Protein AF-A0A7S3QL68-F1 (afdb_monomer_lite)

InterPro domains:
  IPR002876 Transcriptional regulator TACO1-like [PTHR12532] (1-114)
  IPR026564 Transcriptional regulator TACO1-like, domain 3 [G3DSA:3.30.70.980] (1-79)
  IPR029072 YebC-like [SSF75625] (2-114)
  IPR048300 TACO1/YebC-like, second and third domains [PF01709] (2-114)

Structure (mmCIF, N/CA/C/O backbone):
data_AF-A0A7S3QL68-F1
#
_entry.id   AF-A0A7S3QL68-F1
#
loop_
_atom_site.group_PDB
_atom_site.id
_atom_site.type_symbol
_atom_site.label_atom_id
_atom_site.label_alt_id
_atom_site.label_comp_id
_atom_site.label_asym_id
_atom_site.label_entity_id
_atom_site.label_seq_id
_atom_site.pdbx_PDB_ins_code
_atom_site.Cartn_x
_atom_site.Cartn_y
_atom_site.Cartn_z
_atom_site.occupancy
_atom_site.B_iso_or_equiv
_atom_site.auth_seq_id
_atom_site.auth_comp_id
_atom_site.auth_asym_id
_atom_site.auth_atom_id
_atom_site.pdbx_PDB_model_num
ATOM 1 N N . MET A 1 1 ? 14.229 -14.988 0.696 1.00 48.41 1 MET A N 1
ATOM 2 C CA . MET A 1 1 ? 13.537 -14.184 -0.332 1.00 48.41 1 MET A CA 1
ATOM 3 C C . MET A 1 1 ? 12.503 -13.372 0.435 1.00 48.41 1 MET A C 1
ATOM 5 O O . MET A 1 1 ? 11.585 -13.976 0.962 1.00 48.41 1 MET A O 1
ATOM 9 N N . PHE A 1 2 ? 12.768 -12.085 0.691 1.00 68.62 2 PHE A N 1
ATOM 10 C CA . PHE A 1 2 ? 12.112 -11.296 1.759 1.00 68.62 2 PHE A CA 1
ATOM 11 C C . PHE A 1 2 ? 11.716 -9.877 1.306 1.00 68.62 2 PHE A C 1
ATOM 13 O O . PHE A 1 2 ? 11.584 -8.986 2.133 1.00 68.62 2 PHE A O 1
ATOM 20 N N . ALA A 1 3 ? 11.586 -9.628 0.000 1.00 85.44 3 ALA A N 1
ATOM 21 C CA . ALA A 1 3 ? 11.339 -8.273 -0.504 1.00 85.44 3 ALA A CA 1
ATOM 22 C C . ALA A 1 3 ? 9.899 -7.784 -0.262 1.00 85.44 3 ALA A C 1
ATOM 24 O O . ALA A 1 3 ? 9.688 -6.580 -0.187 1.00 85.44 3 ALA A O 1
ATOM 25 N N . PHE A 1 4 ? 8.943 -8.702 -0.087 1.00 90.19 4 PHE A N 1
ATOM 26 C CA . PHE A 1 4 ? 7.528 -8.394 0.118 1.00 90.19 4 PHE A CA 1
ATOM 27 C C . PHE A 1 4 ? 6.976 -9.115 1.349 1.00 90.19 4 PHE A C 1
ATOM 29 O O . PHE A 1 4 ? 7.385 -10.243 1.649 1.00 90.19 4 PHE A O 1
ATOM 36 N N . SER A 1 5 ? 6.035 -8.480 2.040 1.00 91.00 5 SER A N 1
ATOM 37 C CA . SER A 1 5 ? 5.253 -9.048 3.139 1.00 91.00 5 SER A CA 1
ATOM 38 C C . SER A 1 5 ? 3.764 -9.038 2.791 1.00 91.00 5 SER A C 1
ATOM 40 O O . SER A 1 5 ? 3.287 -8.164 2.074 1.00 91.00 5 SER A O 1
ATOM 42 N N . ARG A 1 6 ? 3.015 -10.041 3.265 1.00 92.19 6 ARG A N 1
ATOM 43 C CA . ARG A 1 6 ? 1.551 -10.016 3.156 1.00 92.19 6 ARG A CA 1
ATOM 44 C C . ARG A 1 6 ? 1.010 -9.114 4.255 1.00 92.19 6 ARG A C 1
ATOM 46 O O . ARG A 1 6 ? 1.291 -9.380 5.422 1.00 92.19 6 ARG A O 1
ATOM 53 N N . ALA A 1 7 ? 0.221 -8.122 3.877 1.00 93.06 7 ALA A N 1
ATOM 54 C CA . ALA A 1 7 ? -0.410 -7.176 4.788 1.00 93.06 7 ALA A CA 1
ATOM 55 C C . ALA A 1 7 ? -1.884 -6.993 4.409 1.00 93.06 7 ALA A C 1
ATOM 57 O O . ALA A 1 7 ? -2.276 -7.241 3.268 1.00 93.06 7 ALA A O 1
ATOM 58 N N . GLY A 1 8 ? -2.706 -6.577 5.365 1.00 94.12 8 GLY A N 1
ATOM 59 C CA . GLY A 1 8 ? -3.985 -5.951 5.055 1.00 94.12 8 GLY A CA 1
ATOM 60 C C . GLY A 1 8 ? -3.752 -4.506 4.638 1.00 94.12 8 GLY A C 1
ATOM 61 O O . GLY A 1 8 ? -2.936 -3.829 5.254 1.00 94.12 8 GLY A O 1
ATOM 62 N N . GLN A 1 9 ? -4.448 -4.043 3.607 1.00 93.88 9 GLN A N 1
ATOM 63 C CA . GLN A 1 9 ? -4.513 -2.641 3.210 1.00 93.88 9 GLN A CA 1
ATOM 64 C C . GLN A 1 9 ? -5.957 -2.177 3.354 1.00 93.88 9 GLN A C 1
ATOM 66 O O . GLN A 1 9 ? -6.873 -2.845 2.882 1.00 93.88 9 GLN A O 1
ATOM 71 N N . ILE A 1 10 ? -6.162 -1.037 4.001 1.00 94.25 10 ILE A N 1
ATOM 72 C CA . ILE A 1 10 ? -7.464 -0.392 4.134 1.00 94.25 10 ILE A CA 1
ATOM 73 C C . ILE A 1 10 ? -7.331 1.019 3.576 1.00 94.25 10 ILE A C 1
ATOM 75 O O . ILE A 1 10 ? -6.573 1.820 4.119 1.00 94.25 10 ILE A O 1
ATOM 79 N N . LEU A 1 11 ? -8.056 1.323 2.501 1.00 92.50 11 LEU A N 1
ATOM 80 C CA . LEU A 1 11 ? -8.045 2.656 1.907 1.00 92.50 11 LEU A CA 1
ATOM 81 C C . LEU A 1 11 ? -9.145 3.508 2.542 1.00 92.50 11 LEU A C 1
ATOM 83 O O . LEU A 1 11 ? -10.334 3.258 2.341 1.00 92.50 11 LEU A O 1
ATOM 87 N N . VAL A 1 12 ? -8.740 4.508 3.321 1.00 92.44 12 VAL A N 1
ATOM 88 C CA . VAL A 1 12 ? -9.629 5.511 3.916 1.00 92.44 12 VAL A CA 1
ATOM 89 C C . VAL A 1 12 ? -9.687 6.719 2.989 1.00 92.44 12 VAL A C 1
ATOM 91 O O . VAL A 1 12 ? -8.645 7.269 2.650 1.00 92.44 12 VAL A O 1
ATOM 94 N N . VAL A 1 13 ? -10.884 7.160 2.607 1.00 91.12 13 VAL A N 1
ATOM 95 C CA . VAL A 1 13 ? -11.082 8.291 1.685 1.00 91.12 13 VAL A CA 1
ATOM 96 C C . VAL A 1 13 ? -11.779 9.458 2.373 1.00 91.12 13 VAL A C 1
ATOM 98 O O . VAL A 1 13 ? -12.656 9.257 3.218 1.00 91.12 13 VAL A O 1
ATOM 101 N N . ASN A 1 14 ? -11.461 10.685 1.952 1.00 85.69 14 ASN A N 1
ATOM 102 C CA . ASN A 1 14 ? -12.103 11.914 2.438 1.00 85.69 14 ASN A CA 1
ATOM 103 C C . ASN A 1 14 ? -12.046 12.081 3.972 1.00 85.69 14 ASN A C 1
ATOM 105 O O . ASN A 1 14 ? -13.042 12.467 4.590 1.00 85.69 14 ASN A O 1
ATOM 109 N N . ALA A 1 15 ? -10.908 11.760 4.584 1.00 85.06 15 ALA A N 1
ATOM 110 C CA . ALA A 1 15 ? -10.693 11.867 6.024 1.00 85.06 15 ALA A CA 1
ATOM 111 C C . ALA A 1 15 ? -9.493 12.773 6.331 1.00 85.06 15 ALA A C 1
ATOM 113 O O . ALA A 1 15 ? -8.592 12.901 5.503 1.00 85.06 15 ALA A O 1
ATOM 114 N N . GLY A 1 16 ? -9.494 13.417 7.501 1.00 85.31 16 GLY A N 1
ATOM 115 C CA . GLY A 1 16 ? -8.375 14.251 7.939 1.00 85.31 16 GLY A CA 1
ATOM 116 C C . GLY A 1 16 ? -7.192 13.414 8.430 1.00 85.31 16 GLY A C 1
ATOM 117 O O . GLY A 1 16 ? -7.392 12.370 9.046 1.00 85.31 16 GLY A O 1
ATOM 118 N N . GLU A 1 17 ? -5.970 13.900 8.199 1.00 86.44 17 GLU A N 1
ATOM 119 C CA . GLU A 1 17 ? -4.722 13.223 8.586 1.00 86.44 17 GLU A CA 1
ATOM 120 C C . GLU A 1 17 ? -4.718 12.783 10.052 1.00 86.44 17 GLU A C 1
ATOM 122 O O . GLU A 1 17 ? -4.525 11.608 10.349 1.00 86.44 17 GLU A O 1
ATOM 127 N N . GLU A 1 18 ? -4.983 13.726 10.958 1.00 89.44 18 GLU A N 1
ATOM 128 C CA . GLU A 1 18 ? -4.919 13.520 12.407 1.00 89.44 18 GLU A CA 1
ATOM 129 C C . GLU A 1 18 ? -5.925 12.454 12.868 1.00 89.44 18 GLU A C 1
ATOM 131 O O . GLU A 1 18 ? -5.566 11.526 13.590 1.00 89.44 18 GLU A O 1
ATOM 136 N N . GLU A 1 19 ? -7.160 12.517 12.363 1.00 90.50 19 GLU A N 1
ATOM 137 C CA . GLU A 1 19 ? -8.220 11.564 12.702 1.00 90.50 19 GLU A CA 1
ATOM 138 C C . GLU A 1 19 ? -7.875 10.144 12.238 1.00 90.50 19 GLU A C 1
ATOM 140 O O . GLU A 1 19 ? -8.072 9.176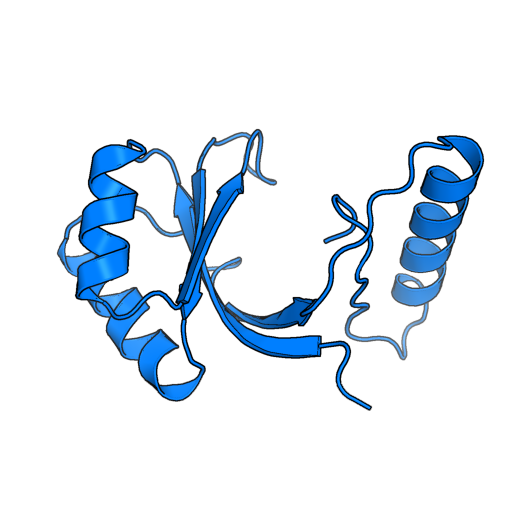 12.980 1.00 90.50 19 GLU A O 1
ATOM 145 N N . VAL A 1 20 ? -7.351 10.004 11.014 1.00 90.69 20 VAL A N 1
ATOM 146 C CA . VAL A 1 20 ? -6.956 8.697 10.477 1.00 90.69 20 VAL A CA 1
ATOM 147 C C . VAL A 1 20 ? -5.777 8.134 11.252 1.00 90.69 20 VAL A C 1
ATOM 149 O O . VAL A 1 20 ? -5.795 6.948 11.580 1.00 90.69 20 VAL A O 1
ATOM 152 N N . PHE A 1 21 ? -4.778 8.957 11.572 1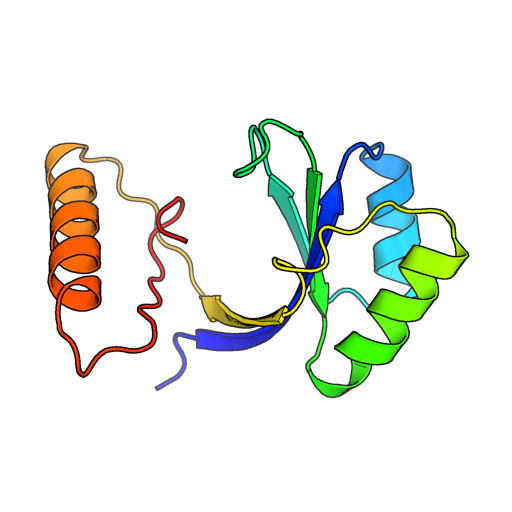.00 90.56 21 PHE A N 1
ATOM 153 C CA . PHE A 1 21 ? -3.588 8.512 12.290 1.00 90.56 21 PHE A CA 1
ATOM 154 C C . PHE A 1 21 ? -3.932 7.977 13.682 1.00 90.56 21 PHE A C 1
ATOM 156 O O . PHE A 1 21 ? -3.520 6.869 14.041 1.00 90.56 21 PHE A O 1
ATOM 163 N N . GLU A 1 22 ? -4.748 8.712 14.440 1.00 91.88 22 GLU A N 1
ATOM 164 C CA . GLU A 1 22 ? -5.226 8.265 15.750 1.00 91.88 22 GLU A CA 1
ATOM 165 C C . GLU A 1 22 ? -6.047 6.977 15.636 1.00 91.88 22 GLU A C 1
ATOM 167 O O . GLU A 1 22 ? -5.825 6.004 16.367 1.00 91.88 22 GLU A O 1
ATOM 172 N N . ALA A 1 23 ? -6.977 6.928 14.681 1.00 92.38 23 ALA A N 1
ATOM 173 C CA . ALA A 1 23 ? -7.845 5.775 14.522 1.00 92.38 23 ALA A CA 1
ATOM 174 C C . ALA A 1 23 ? -7.095 4.514 14.082 1.00 92.38 23 ALA A C 1
ATOM 176 O O . ALA A 1 23 ? -7.418 3.429 14.573 1.00 92.38 23 ALA A O 1
ATOM 177 N N . ALA A 1 24 ? -6.113 4.663 13.194 1.00 90.81 24 ALA A N 1
ATOM 178 C CA . ALA A 1 24 ? -5.252 3.603 12.692 1.00 90.81 24 ALA A CA 1
ATOM 179 C C . ALA A 1 24 ? -4.374 3.008 13.806 1.00 90.81 24 ALA A C 1
ATOM 181 O O . ALA A 1 24 ? -4.267 1.785 13.920 1.00 90.81 24 ALA A O 1
ATOM 182 N N . MET A 1 25 ? -3.811 3.843 14.686 1.00 89.69 25 MET A N 1
ATOM 183 C CA . MET A 1 25 ? -3.031 3.360 15.833 1.00 89.69 25 MET A CA 1
ATOM 184 C C . MET A 1 25 ? -3.866 2.498 16.785 1.00 89.69 25 MET A C 1
ATOM 186 O O . MET A 1 25 ? -3.400 1.454 17.243 1.00 89.69 25 MET A O 1
ATOM 190 N N . GLU A 1 26 ? -5.114 2.887 17.056 1.00 90.38 26 GLU A N 1
ATOM 191 C CA . GLU A 1 26 ? -5.998 2.114 17.938 1.00 90.38 26 GLU A CA 1
ATOM 192 C C . GLU A 1 26 ? -6.381 0.739 17.373 1.00 90.38 26 GLU A C 1
ATOM 194 O O . GLU A 1 26 ? -6.682 -0.175 18.141 1.00 90.38 26 GLU A O 1
ATOM 199 N N . VAL A 1 27 ? -6.369 0.581 16.045 1.00 89.25 27 VAL A N 1
ATOM 200 C CA . VAL A 1 27 ? -6.701 -0.689 15.377 1.00 89.25 27 VAL A CA 1
ATOM 201 C C . VAL A 1 27 ? -5.477 -1.550 15.062 1.00 89.25 27 VAL A C 1
ATOM 203 O O . VAL A 1 27 ? -5.618 -2.583 14.409 1.00 89.25 27 VAL A O 1
ATOM 206 N N . GLY A 1 28 ? -4.289 -1.155 15.529 1.00 87.31 28 GLY A N 1
ATOM 207 C CA . GLY A 1 28 ? -3.054 -1.910 15.314 1.00 87.31 28 GLY A CA 1
ATOM 208 C C . GLY A 1 28 ? -2.481 -1.758 13.905 1.00 87.31 28 GLY A C 1
ATOM 209 O O . GLY A 1 28 ? -1.931 -2.718 13.365 1.00 87.31 28 GLY A O 1
ATOM 210 N N . ALA A 1 29 ? -2.622 -0.580 13.292 1.00 92.50 29 ALA A N 1
ATOM 211 C CA . ALA A 1 29 ? -1.947 -0.289 12.035 1.00 92.50 29 ALA A CA 1
ATOM 212 C C . ALA A 1 29 ? -0.421 -0.388 12.188 1.00 92.50 29 ALA A C 1
ATOM 214 O O . ALA A 1 29 ? 0.166 0.134 13.136 1.00 92.50 29 ALA A O 1
ATOM 215 N N . GLU A 1 30 ? 0.212 -1.058 11.231 1.00 91.88 30 GLU A N 1
ATOM 216 C CA . GLU A 1 30 ? 1.665 -1.211 11.146 1.00 91.88 30 GLU A CA 1
ATOM 217 C C . GLU A 1 30 ? 2.307 -0.072 10.347 1.00 91.88 30 GLU A C 1
ATOM 219 O O . GLU A 1 30 ? 3.475 0.245 10.561 1.00 91.88 30 GLU A O 1
ATOM 224 N N . ASP A 1 31 ? 1.559 0.531 9.418 1.00 91.50 31 ASP A N 1
ATOM 225 C CA . ASP A 1 31 ? 2.006 1.666 8.611 1.00 91.50 31 ASP A CA 1
ATOM 226 C C . ASP A 1 31 ? 0.815 2.440 8.032 1.00 91.50 31 ASP A C 1
ATOM 228 O O . ASP A 1 31 ? -0.274 1.882 7.869 1.00 91.50 31 ASP A O 1
ATOM 232 N N . ILE A 1 32 ? 1.026 3.710 7.698 1.00 91.38 32 ILE A N 1
ATOM 233 C CA . ILE A 1 32 ? 0.018 4.594 7.106 1.00 91.38 32 ILE A CA 1
ATOM 234 C C . ILE A 1 32 ? 0.689 5.391 5.992 1.00 91.38 32 ILE A C 1
ATOM 236 O O . ILE A 1 32 ? 1.678 6.080 6.233 1.00 91.38 32 ILE A O 1
ATOM 240 N N . GLN A 1 33 ? 0.144 5.317 4.781 1.00 89.38 33 GLN A N 1
ATOM 241 C CA . GLN A 1 33 ? 0.659 6.048 3.626 1.00 89.38 33 GLN A CA 1
ATOM 242 C C . GLN A 1 33 ? -0.416 6.982 3.067 1.00 89.38 33 GLN A C 1
ATOM 244 O O . GLN A 1 33 ? -1.536 6.522 2.833 1.00 89.38 33 GLN A O 1
ATOM 249 N N . PRO A 1 34 ? -0.119 8.275 2.856 1.00 88.44 34 PRO A N 1
ATOM 250 C CA . PRO A 1 34 ? -1.045 9.170 2.179 1.00 88.44 34 PRO A CA 1
ATOM 251 C C . PRO A 1 34 ? -1.218 8.740 0.719 1.00 88.44 34 PRO A C 1
ATOM 253 O O . PRO A 1 34 ? -0.282 8.254 0.083 1.00 88.44 34 PRO A O 1
ATOM 256 N N . VAL A 1 35 ? -2.422 8.928 0.195 1.00 83.56 35 VAL A N 1
ATOM 257 C CA . VAL A 1 35 ? -2.750 8.759 -1.220 1.00 83.56 35 VAL A CA 1
ATOM 258 C C . VAL A 1 35 ? -3.309 10.082 -1.706 1.00 83.56 35 VAL A C 1
ATOM 260 O O . VAL A 1 35 ? -4.375 10.505 -1.259 1.00 83.56 35 VAL A O 1
ATOM 263 N N . GLU A 1 36 ? -2.586 10.727 -2.612 1.00 72.00 36 GLU A N 1
ATOM 264 C CA . GLU A 1 36 ? -3.070 11.906 -3.325 1.00 72.00 36 GLU A CA 1
ATOM 265 C C . GLU A 1 36 ? -3.688 11.452 -4.646 1.00 72.00 36 GLU A C 1
ATOM 267 O O . GLU A 1 36 ? -3.061 10.699 -5.392 1.00 72.00 36 GLU A O 1
ATOM 272 N N . GLY A 1 37 ? -4.923 11.881 -4.921 1.00 62.00 37 GLY A N 1
ATOM 273 C CA . GLY A 1 37 ? -5.602 11.547 -6.175 1.00 62.00 37 GLY A CA 1
ATOM 274 C C . GLY A 1 37 ? -5.728 10.042 -6.439 1.00 62.00 37 GLY A C 1
ATOM 275 O O . GLY A 1 37 ? -5.320 9.584 -7.505 1.00 62.00 37 GLY A O 1
ATOM 276 N N . GLY A 1 38 ? -6.298 9.283 -5.490 1.00 58.78 38 GLY A N 1
ATOM 277 C CA . GLY A 1 38 ? -6.629 7.863 -5.700 1.00 58.78 38 GLY A CA 1
ATOM 278 C C . GLY A 1 38 ? -7.498 7.641 -6.949 1.00 58.78 38 GLY A C 1
ATOM 279 O O . GLY A 1 38 ? -7.950 8.608 -7.554 1.00 58.78 38 GLY A O 1
ATOM 280 N N . GLU A 1 39 ? -7.772 6.393 -7.344 1.00 54.38 39 GLU A N 1
ATOM 281 C CA . GLU A 1 39 ? -8.457 6.096 -8.624 1.00 54.38 39 GLU A CA 1
ATOM 282 C C . GLU A 1 39 ? -9.800 6.847 -8.814 1.00 54.38 39 GLU A C 1
ATOM 284 O O . GLU A 1 39 ? -10.156 7.211 -9.935 1.00 54.38 39 GLU A O 1
ATOM 289 N N . ASP A 1 40 ? -10.481 7.199 -7.716 1.00 52.69 40 ASP A N 1
ATOM 290 C CA . ASP A 1 40 ? -11.719 7.998 -7.688 1.00 52.69 40 ASP A CA 1
ATOM 291 C C . ASP A 1 40 ? -11.517 9.532 -7.581 1.00 52.69 40 ASP A C 1
ATOM 293 O O . ASP A 1 40 ? -12.475 10.296 -7.427 1.00 52.69 40 ASP A O 1
ATOM 297 N N . GLY A 1 41 ? -10.277 10.018 -7.634 1.00 56.69 41 GLY A N 1
ATOM 298 C CA . GLY A 1 41 ? -9.908 11.431 -7.488 1.00 56.69 41 GLY A CA 1
ATOM 299 C C . GLY A 1 41 ? -10.005 11.978 -6.059 1.00 56.69 41 GLY A C 1
ATOM 300 O O . GLY A 1 41 ? -9.977 13.195 -5.873 1.00 56.69 41 GLY A O 1
ATOM 301 N N . SER A 1 42 ? -10.146 11.109 -5.054 1.00 61.94 42 SER A N 1
ATOM 302 C CA . SER A 1 42 ? -10.200 11.496 -3.642 1.00 61.94 42 SER A CA 1
ATOM 303 C C . SER A 1 42 ? -8.859 11.311 -2.945 1.00 61.94 42 SER A C 1
ATOM 305 O O . SER A 1 42 ? -8.240 10.252 -3.065 1.00 61.94 42 SER A O 1
ATOM 307 N N . ASP A 1 43 ? -8.482 12.300 -2.141 1.00 80.00 43 ASP A N 1
ATOM 308 C CA . ASP A 1 43 ? -7.368 12.185 -1.207 1.00 80.00 43 ASP A CA 1
ATOM 309 C C . ASP A 1 43 ? -7.738 11.248 -0.048 1.00 80.00 43 ASP A C 1
ATOM 311 O O . ASP A 1 43 ? -8.895 11.189 0.410 1.00 80.00 43 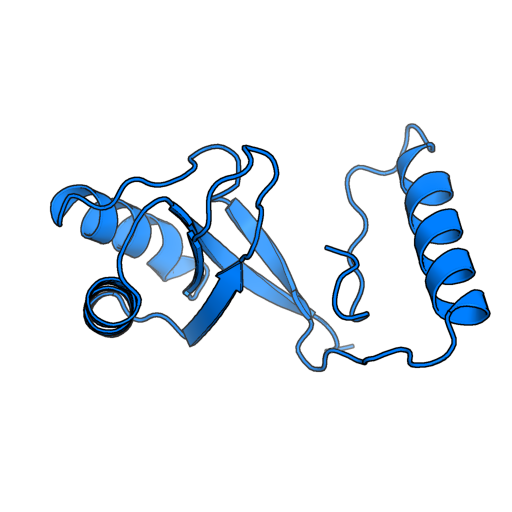ASP A O 1
ATOM 315 N N . GLY A 1 44 ? -6.755 10.487 0.418 1.00 87.56 44 GLY A N 1
ATOM 316 C CA . GLY A 1 44 ? -6.975 9.442 1.403 1.00 87.56 44 GLY A CA 1
ATOM 317 C C . GLY A 1 44 ? -5.697 8.890 2.015 1.00 87.5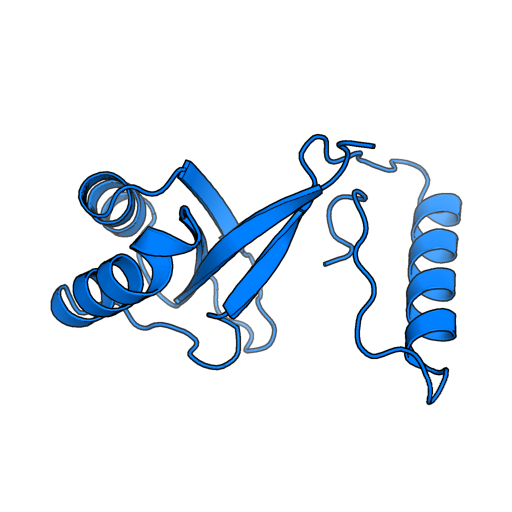6 44 GLY A C 1
ATOM 318 O O . GLY A 1 44 ? -4.611 9.444 1.867 1.00 87.56 44 GLY A O 1
ATOM 319 N N . TYR A 1 45 ? -5.845 7.775 2.723 1.00 91.31 45 TYR A N 1
ATOM 320 C CA . TYR A 1 45 ? -4.761 7.113 3.438 1.00 91.31 45 TYR A CA 1
ATOM 321 C C . TYR A 1 45 ? -4.887 5.596 3.304 1.00 91.31 45 TYR A C 1
ATOM 323 O O . TYR A 1 45 ? -5.927 5.018 3.633 1.00 91.31 45 TYR A O 1
ATOM 331 N N . LYS A 1 46 ? -3.812 4.940 2.864 1.00 91.25 46 LYS A N 1
ATOM 332 C CA . LYS A 1 46 ? -3.634 3.487 2.939 1.00 91.25 46 LYS A CA 1
ATOM 333 C C . LYS A 1 46 ? -3.167 3.139 4.347 1.00 91.25 46 LYS A C 1
ATOM 335 O O . LYS A 1 46 ? -2.031 3.424 4.721 1.00 91.25 46 LYS A O 1
ATOM 340 N N . VAL A 1 47 ? -4.041 2.518 5.126 1.00 94.19 47 VAL A N 1
ATOM 341 C CA . VAL A 1 47 ? -3.724 1.978 6.449 1.00 94.19 47 VAL A CA 1
ATOM 342 C C . VAL A 1 47 ? -3.348 0.510 6.289 1.00 94.19 47 VAL A C 1
ATOM 344 O O . VAL A 1 47 ? -4.168 -0.304 5.860 1.00 94.19 47 VAL A O 1
ATOM 347 N N . PHE A 1 48 ? -2.113 0.166 6.634 1.00 94.38 48 PHE A N 1
ATOM 348 C CA . PHE A 1 48 ? -1.616 -1.202 6.574 1.00 94.38 48 PHE A CA 1
ATOM 349 C C . PHE A 1 48 ? -1.722 -1.885 7.929 1.00 94.38 48 PHE A C 1
ATOM 351 O O . PHE A 1 48 ? -1.380 -1.306 8.957 1.00 94.38 48 PHE A O 1
ATOM 358 N N . THR A 1 49 ? -2.157 -3.138 7.927 1.00 95.19 49 THR A N 1
ATOM 359 C CA . THR A 1 49 ? -2.311 -3.957 9.132 1.00 95.19 49 THR A CA 1
ATOM 360 C C . THR A 1 49 ? -1.703 -5.335 8.923 1.00 95.19 49 THR A C 1
ATOM 362 O O . THR A 1 49 ? -1.490 -5.785 7.792 1.00 95.19 49 THR A O 1
ATOM 365 N N . SER A 1 50 ? -1.552 -6.081 10.014 1.00 94.25 50 SER A N 1
ATOM 366 C CA . SER A 1 50 ? -1.301 -7.514 9.918 1.00 94.25 50 SER A CA 1
ATOM 367 C C . SER A 1 50 ? -2.480 -8.226 9.217 1.00 94.25 50 SER A C 1
ATOM 369 O O . SER A 1 50 ? -3.630 -7.771 9.256 1.00 94.25 50 SER A O 1
ATOM 371 N N . VAL A 1 51 ? -2.214 -9.362 8.559 1.00 93.88 51 VAL A N 1
ATOM 372 C CA . VAL A 1 51 ? -3.261 -10.167 7.891 1.00 93.88 51 VAL A CA 1
ATOM 373 C C . VAL A 1 51 ? -4.357 -10.643 8.863 1.00 93.88 51 VAL A C 1
ATOM 375 O O . VAL A 1 51 ? -5.528 -10.572 8.488 1.00 93.88 51 VAL A O 1
ATOM 378 N N . PRO A 1 52 ? -4.039 -11.124 10.085 1.00 93.75 52 PRO A N 1
ATOM 379 C CA . PRO A 1 52 ? -5.061 -11.492 11.067 1.00 93.75 52 PRO A CA 1
ATOM 380 C C . PRO A 1 52 ? -5.952 -10.324 11.503 1.00 93.75 52 PRO A C 1
ATOM 382 O O . PRO A 1 52 ? -7.152 -10.523 11.694 1.00 93.75 52 PRO A O 1
ATOM 385 N N . ASP A 1 53 ? -5.382 -9.124 11.627 1.00 93.44 53 ASP A N 1
ATOM 386 C CA . ASP A 1 53 ? -6.085 -7.968 12.194 1.00 93.44 53 ASP A CA 1
ATOM 387 C C . ASP A 1 53 ? -6.899 -7.192 11.155 1.00 93.44 53 ASP A C 1
ATOM 389 O O . ASP A 1 53 ? -7.772 -6.405 11.521 1.00 93.44 53 ASP A O 1
ATOM 393 N N . PHE A 1 54 ? -6.669 -7.448 9.864 1.00 94.44 54 PHE A N 1
ATOM 394 C CA . PHE A 1 54 ? -7.303 -6.749 8.745 1.00 94.44 54 PHE A CA 1
ATOM 395 C C . PHE A 1 54 ? -8.829 -6.628 8.882 1.00 94.44 54 PHE A C 1
ATOM 397 O O . PHE A 1 54 ? -9.386 -5.535 8.782 1.00 94.44 54 PHE A O 1
ATOM 404 N N . VAL A 1 55 ? -9.521 -7.737 9.162 1.00 93.50 55 VAL A N 1
ATOM 405 C CA . VAL A 1 55 ? -10.992 -7.750 9.250 1.00 93.50 55 VAL A CA 1
ATOM 406 C C . VAL A 1 55 ? -11.486 -6.928 10.445 1.00 93.50 55 VAL A C 1
ATOM 408 O O . VAL A 1 55 ? -12.434 -6.152 10.316 1.00 93.50 55 VAL A O 1
ATOM 411 N N . SER A 1 56 ? -10.839 -7.069 11.604 1.00 94.62 56 SER A N 1
ATOM 412 C CA . SER A 1 56 ? -11.187 -6.310 12.811 1.00 94.62 56 SER A CA 1
ATOM 413 C C . SER A 1 56 ? -10.871 -4.823 12.675 1.00 94.62 56 SER A C 1
ATOM 415 O O . SER A 1 56 ? -11.669 -3.992 13.115 1.00 94.62 56 SER A O 1
ATOM 417 N N . ALA A 1 57 ? -9.751 -4.479 12.040 1.00 94.12 57 ALA A N 1
ATOM 418 C CA . ALA A 1 57 ? -9.340 -3.103 11.811 1.00 94.12 57 ALA A CA 1
ATOM 419 C C . ALA A 1 57 ? -10.296 -2.398 10.846 1.00 94.12 57 ALA A C 1
ATOM 421 O O . ALA A 1 57 ? -10.806 -1.323 11.167 1.00 94.12 57 ALA A O 1
ATOM 422 N N . LYS A 1 58 ? -10.645 -3.054 9.731 1.00 94.06 58 LYS A N 1
ATOM 423 C CA . LYS A 1 58 ? -11.634 -2.557 8.764 1.00 94.06 58 LYS A CA 1
ATOM 424 C C . LYS A 1 58 ? -12.981 -2.275 9.434 1.00 94.06 58 LYS A C 1
ATOM 426 O O . LYS A 1 58 ? -13.507 -1.170 9.323 1.00 94.06 58 LYS A O 1
ATOM 431 N N . ALA A 1 59 ? -13.498 -3.234 10.204 1.00 93.44 59 ALA A N 1
ATOM 432 C CA . ALA A 1 59 ? -14.766 -3.071 10.916 1.00 93.44 59 ALA A CA 1
ATOM 433 C C . ALA A 1 59 ? -14.724 -1.946 11.967 1.00 93.44 59 ALA A C 1
ATOM 435 O O . ALA A 1 59 ? -15.716 -1.245 12.167 1.00 93.44 59 ALA A O 1
ATOM 436 N N . SER A 1 60 ? -13.588 -1.766 12.642 1.00 93.56 60 SER A N 1
ATOM 437 C CA . SER A 1 60 ? -13.412 -0.721 13.657 1.00 93.56 60 SER A CA 1
ATOM 438 C C . SER A 1 60 ? -13.350 0.672 13.032 1.00 93.56 60 SER A C 1
ATOM 440 O O . SER A 1 60 ? -13.995 1.592 13.533 1.00 93.56 60 SER A O 1
ATOM 442 N N . LEU A 1 61 ? -12.647 0.827 11.906 1.00 92.69 61 LEU A N 1
ATOM 443 C CA . LEU A 1 61 ? -12.601 2.089 11.163 1.00 92.69 61 LEU A CA 1
ATOM 444 C C . LEU A 1 61 ? -13.987 2.469 10.614 1.00 92.69 61 LEU A C 1
ATOM 446 O O . LEU A 1 61 ? -14.414 3.612 10.773 1.00 92.69 61 LEU A O 1
ATOM 450 N N . GLN A 1 62 ? -14.752 1.510 10.082 1.00 93.00 62 GLN A N 1
ATOM 451 C CA . GLN A 1 62 ? -16.141 1.760 9.667 1.00 93.00 62 GLN A CA 1
ATOM 452 C C . GLN A 1 62 ? -17.034 2.194 10.841 1.00 93.00 62 GLN A C 1
ATOM 454 O O . GLN A 1 62 ? -17.824 3.125 10.703 1.00 93.00 62 GLN A O 1
ATOM 459 N N . GLN A 1 63 ? -16.905 1.559 12.014 1.00 92.62 63 GLN A N 1
ATOM 460 C CA . GLN A 1 63 ? -17.677 1.929 13.211 1.00 92.62 63 GLN A CA 1
ATOM 461 C C . GLN A 1 63 ? -17.349 3.333 13.729 1.00 92.62 63 GLN A C 1
ATOM 463 O O . GLN A 1 63 ? -18.222 3.995 14.289 1.00 92.62 63 GLN A O 1
ATOM 468 N N . LYS A 1 64 ? -16.116 3.798 13.515 1.00 90.56 64 LYS A N 1
ATOM 469 C CA . LYS A 1 64 ? -15.691 5.171 13.812 1.00 90.56 64 LYS A CA 1
ATOM 470 C C . LYS A 1 64 ? -16.201 6.201 12.797 1.00 90.56 64 LYS A C 1
ATOM 472 O O . LYS A 1 64 ? -16.036 7.393 13.021 1.00 90.56 64 LYS A O 1
ATOM 477 N N . GLY A 1 65 ? -16.853 5.760 11.720 1.00 90.69 65 GLY A N 1
ATOM 478 C CA . GLY A 1 65 ? -17.454 6.633 10.713 1.00 90.69 65 GLY A CA 1
ATOM 479 C C . GLY A 1 65 ? -16.540 6.970 9.536 1.00 90.69 65 GLY A C 1
ATOM 480 O O . GLY A 1 65 ? -16.923 7.797 8.708 1.00 90.69 65 GLY A O 1
ATOM 481 N N . PHE A 1 66 ? -15.371 6.330 9.421 1.00 92.81 66 PHE A N 1
ATOM 482 C CA . PHE A 1 66 ? -14.510 6.507 8.255 1.00 92.81 66 PHE A CA 1
ATOM 483 C C . PHE A 1 66 ? -15.150 5.900 7.008 1.00 92.81 66 PHE A C 1
ATOM 485 O O . PHE A 1 66 ? -15.717 4.803 7.042 1.00 92.81 66 PHE A O 1
ATOM 492 N N . LYS A 1 67 ? -15.027 6.608 5.884 1.00 90.50 67 LYS A N 1
ATOM 493 C CA . LYS A 1 67 ? -15.383 6.072 4.571 1.00 90.50 67 LYS A CA 1
ATOM 494 C C . LYS A 1 67 ? -14.213 5.259 4.044 1.00 90.50 67 LYS A C 1
ATOM 496 O O . LYS A 1 67 ? -13.118 5.791 3.890 1.00 90.50 67 LYS A O 1
ATOM 501 N N . LEU A 1 68 ? -14.460 3.983 3.776 1.00 91.62 68 LEU A N 1
ATOM 502 C CA . LEU A 1 68 ? -13.467 3.080 3.212 1.00 91.62 68 LEU A CA 1
ATOM 503 C C . LEU A 1 68 ? -13.790 2.812 1.743 1.00 91.62 68 LEU A C 1
ATOM 505 O O . LEU A 1 68 ? -14.957 2.591 1.410 1.00 91.62 68 LEU A O 1
ATOM 509 N N . ALA A 1 69 ? -12.772 2.795 0.888 1.00 89.88 69 ALA A N 1
ATOM 510 C CA . ALA A 1 69 ? -12.897 2.248 -0.456 1.00 89.88 69 ALA A CA 1
ATOM 511 C C . ALA A 1 69 ? -12.834 0.719 -0.343 1.00 89.88 69 ALA A C 1
ATOM 513 O O . ALA A 1 69 ? -11.786 0.128 -0.076 1.00 89.88 69 ALA A O 1
ATOM 514 N N . GLU A 1 70 ? -14.001 0.080 -0.418 1.00 86.88 70 GLU A N 1
ATOM 515 C CA . GLU A 1 70 ? -14.148 -1.358 -0.170 1.00 86.88 70 GLU A CA 1
ATOM 516 C C . GLU A 1 70 ? -13.379 -2.212 -1.180 1.00 86.88 70 GLU A C 1
ATOM 518 O O . GLU A 1 70 ? -12.845 -3.251 -0.788 1.00 86.88 70 GLU A O 1
ATOM 523 N N . GLU A 1 71 ? -13.315 -1.766 -2.437 1.00 85.62 71 GLU A N 1
ATOM 524 C CA . GLU A 1 71 ? -12.653 -2.473 -3.539 1.00 85.62 71 GLU A CA 1
ATOM 525 C C . GLU A 1 71 ? -11.122 -2.428 -3.407 1.00 85.62 71 GLU A C 1
ATOM 527 O O . GLU A 1 71 ? -10.469 -3.433 -3.664 1.00 85.62 71 GLU A O 1
ATOM 532 N N . ASP A 1 72 ? -10.568 -1.341 -2.862 1.00 84.81 72 ASP A N 1
ATOM 533 C CA . ASP A 1 72 ? -9.126 -1.168 -2.603 1.00 84.81 72 ASP A CA 1
ATOM 534 C C . ASP A 1 72 ? -8.670 -1.667 -1.225 1.00 84.81 72 ASP A C 1
ATOM 536 O O . ASP A 1 72 ? -7.476 -1.675 -0.892 1.00 84.81 72 ASP A O 1
ATOM 540 N N . SER A 1 73 ? -9.629 -2.061 -0.383 1.00 90.31 73 SER A N 1
ATOM 541 C CA . SER A 1 73 ? -9.375 -2.569 0.961 1.00 90.31 73 SER A CA 1
ATOM 542 C C . SER A 1 73 ? -9.276 -4.093 0.939 1.00 90.31 73 SER A C 1
ATOM 544 O O . SER A 1 73 ? -10.274 -4.791 1.158 1.00 90.31 73 SER A O 1
ATOM 546 N N . LEU A 1 74 ? -8.070 -4.606 0.680 1.00 92.75 74 LEU A N 1
ATOM 547 C CA . LEU A 1 74 ? -7.772 -6.017 0.413 1.00 92.75 74 LEU A CA 1
ATOM 548 C C . LEU A 1 74 ? -6.488 -6.485 1.120 1.00 92.75 74 LEU A C 1
ATOM 550 O O . LEU A 1 74 ? -5.735 -5.706 1.701 1.00 92.75 74 LEU A O 1
ATOM 554 N N . LEU A 1 75 ? -6.214 -7.790 1.053 1.00 93.12 75 LEU A N 1
ATOM 555 C CA . LEU A 1 75 ? -4.904 -8.327 1.418 1.00 93.12 75 LEU A CA 1
ATOM 556 C C . LEU A 1 75 ? -3.935 -8.141 0.248 1.00 93.12 75 LEU A C 1
ATOM 558 O O . LEU A 1 75 ? -4.191 -8.650 -0.842 1.00 93.12 75 LEU A O 1
ATOM 562 N N . VAL A 1 76 ? -2.807 -7.482 0.495 1.00 91.38 76 VAL A N 1
ATOM 563 C CA . VAL A 1 76 ? -1.822 -7.105 -0.526 1.00 91.38 76 VAL A CA 1
ATOM 564 C C . VAL A 1 76 ? -0.429 -7.640 -0.198 1.00 91.38 76 VAL A C 1
ATOM 566 O O . VAL A 1 76 ? -0.143 -8.061 0.930 1.00 91.38 76 VAL A O 1
ATOM 569 N N . TYR A 1 77 ? 0.454 -7.619 -1.195 1.00 91.12 77 TYR A N 1
ATOM 570 C CA . TYR A 1 77 ? 1.888 -7.822 -1.009 1.00 91.12 77 TYR A CA 1
ATOM 571 C C . TYR A 1 77 ? 2.585 -6.469 -0.938 1.00 91.12 77 TYR A C 1
ATOM 573 O O . TYR A 1 77 ? 2.836 -5.832 -1.956 1.00 91.12 77 TYR A O 1
ATOM 581 N N . LYS A 1 78 ? 2.921 -6.045 0.276 1.00 89.81 78 LYS A N 1
ATOM 582 C CA . LYS A 1 78 ? 3.609 -4.785 0.524 1.00 89.81 78 LYS A CA 1
ATOM 583 C C . LYS A 1 78 ? 5.115 -4.954 0.354 1.00 89.81 78 LYS A C 1
ATOM 585 O O . LYS A 1 78 ? 5.702 -5.887 0.907 1.00 89.81 78 LYS A O 1
ATOM 590 N N . ALA A 1 79 ? 5.753 -4.044 -0.374 1.00 90.88 79 ALA A N 1
ATOM 591 C CA . ALA A 1 79 ? 7.206 -3.993 -0.463 1.00 90.88 79 ALA A CA 1
ATOM 592 C C . ALA A 1 79 ? 7.825 -3.611 0.895 1.00 90.88 79 ALA A C 1
ATOM 594 O O . ALA A 1 79 ? 7.467 -2.606 1.501 1.00 90.88 79 ALA A O 1
ATOM 595 N N . ASN A 1 80 ? 8.789 -4.402 1.365 1.00 89.19 80 ASN A N 1
ATOM 596 C CA . ASN A 1 80 ? 9.488 -4.156 2.633 1.00 89.19 80 ASN A CA 1
ATOM 597 C C . ASN A 1 80 ? 10.573 -3.076 2.507 1.00 89.19 80 ASN A C 1
ATOM 599 O O . ASN A 1 80 ? 10.975 -2.481 3.502 1.00 89.19 80 ASN A O 1
ATOM 603 N N . ALA A 1 81 ? 11.085 -2.874 1.292 1.00 88.94 81 ALA A N 1
ATOM 604 C CA . ALA A 1 81 ? 12.107 -1.887 0.966 1.00 88.94 81 ALA A CA 1
ATOM 605 C C . ALA A 1 81 ? 11.753 -1.245 -0.386 1.00 88.94 81 ALA A C 1
ATOM 607 O O . ALA A 1 81 ? 12.218 -1.734 -1.427 1.00 88.94 81 ALA A O 1
ATOM 608 N N . PRO A 1 82 ? 10.870 -0.230 -0.384 1.00 86.62 82 PRO A N 1
ATOM 609 C CA . PRO A 1 82 ? 10.552 0.518 -1.587 1.00 86.62 82 PRO A CA 1
ATOM 610 C C . PRO A 1 82 ? 11.782 1.287 -2.092 1.00 86.62 82 PRO A C 1
ATOM 612 O O . PRO A 1 82 ? 12.661 1.663 -1.315 1.00 86.62 82 PRO A O 1
ATOM 615 N N . ILE A 1 83 ? 11.859 1.471 -3.405 1.00 90.44 83 ILE A N 1
ATOM 616 C CA . ILE A 1 83 ? 12.953 2.116 -4.124 1.00 90.44 83 ILE A CA 1
ATOM 617 C C . ILE A 1 83 ? 12.354 3.213 -4.996 1.00 90.44 83 ILE A C 1
ATOM 619 O O . ILE A 1 83 ? 11.422 2.974 -5.760 1.00 90.44 83 ILE A O 1
ATOM 623 N N . GLU A 1 84 ? 12.926 4.404 -4.905 1.00 90.31 84 GLU A N 1
ATOM 624 C CA . GLU A 1 84 ? 12.620 5.506 -5.810 1.00 90.31 84 GLU A CA 1
ATOM 625 C C . GLU A 1 84 ? 13.525 5.427 -7.042 1.00 90.31 84 GLU A C 1
ATOM 627 O O . GLU A 1 84 ? 14.720 5.128 -6.943 1.00 90.31 84 GLU A O 1
ATOM 632 N N . ILE A 1 85 ? 12.948 5.676 -8.215 1.00 90.56 85 ILE A N 1
ATOM 633 C CA . ILE A 1 85 ? 13.680 5.779 -9.476 1.00 90.56 85 ILE A CA 1
ATOM 634 C C . ILE A 1 85 ? 13.603 7.239 -9.919 1.00 90.56 85 ILE A C 1
ATOM 636 O O . ILE A 1 85 ? 12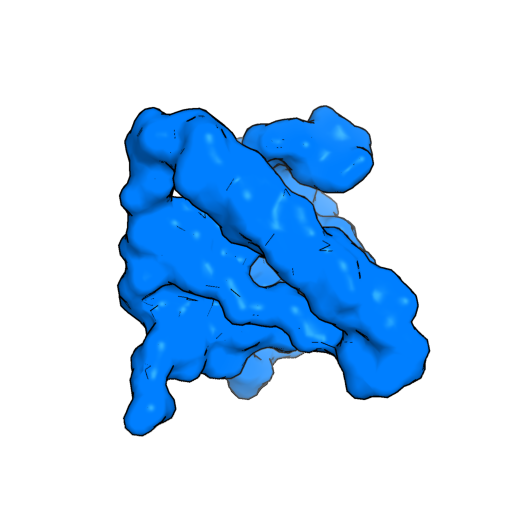.556 7.693 -10.356 1.00 90.56 85 ILE A O 1
ATOM 640 N N . GLU A 1 86 ? 14.717 7.962 -9.804 1.00 90.88 86 GLU A N 1
ATOM 641 C CA . GLU A 1 86 ? 14.807 9.373 -10.220 1.00 90.88 86 GLU A CA 1
ATOM 642 C C . GLU A 1 86 ? 14.897 9.547 -11.747 1.00 90.88 86 GLU A C 1
ATOM 644 O O . GLU A 1 86 ? 14.668 10.633 -12.268 1.00 90.88 86 GLU A O 1
ATOM 649 N N . ASP A 1 87 ? 15.284 8.494 -12.472 1.00 94.69 87 ASP A N 1
ATOM 650 C CA . ASP A 1 87 ? 15.405 8.518 -13.930 1.00 94.69 87 ASP A CA 1
ATOM 651 C C . ASP A 1 87 ? 14.062 8.189 -14.594 1.00 94.69 87 ASP A C 1
ATOM 653 O O . ASP A 1 87 ? 13.634 7.032 -14.608 1.00 94.69 87 ASP A O 1
ATOM 657 N N . ASP A 1 88 ? 13.427 9.199 -15.192 1.00 92.06 88 ASP A N 1
ATOM 658 C CA . ASP A 1 88 ? 12.120 9.078 -15.853 1.00 92.06 88 ASP A CA 1
ATOM 659 C C . ASP A 1 88 ? 12.097 7.982 -16.934 1.00 92.06 88 ASP A C 1
ATOM 661 O O . ASP A 1 88 ? 11.083 7.302 -17.127 1.00 92.06 88 ASP A O 1
ATOM 665 N N . GLU A 1 89 ? 13.211 7.776 -17.649 1.00 93.94 89 GLU A N 1
ATOM 666 C CA . GLU A 1 89 ? 13.304 6.738 -18.680 1.00 93.94 89 GLU A CA 1
ATOM 667 C C . GLU A 1 89 ? 13.280 5.333 -18.058 1.00 93.94 89 GLU A C 1
ATOM 669 O O . GLU A 1 89 ? 12.589 4.439 -18.560 1.00 93.94 89 GLU A O 1
ATOM 674 N N . ALA A 1 90 ? 14.019 5.117 -16.968 1.00 92.75 90 ALA A N 1
ATOM 675 C CA . ALA A 1 90 ? 13.981 3.875 -16.208 1.00 92.75 90 ALA A CA 1
ATOM 676 C C . ALA A 1 90 ? 12.608 3.640 -15.566 1.00 92.75 90 ALA A C 1
ATOM 678 O O . ALA A 1 90 ? 12.099 2.521 -15.665 1.00 92.75 90 ALA A O 1
ATOM 679 N N . PHE A 1 91 ? 11.985 4.672 -14.987 1.00 92.88 91 PHE A N 1
ATOM 680 C CA . PHE A 1 91 ? 10.641 4.574 -14.411 1.00 92.88 91 PHE A CA 1
ATOM 681 C C . PHE A 1 91 ? 9.613 4.161 -15.474 1.00 92.88 91 PHE A C 1
ATOM 683 O O . PHE A 1 91 ? 8.936 3.144 -15.321 1.00 92.88 91 PHE A O 1
ATOM 690 N N . SER A 1 92 ? 9.606 4.845 -16.623 1.00 92.38 92 SER A N 1
ATOM 691 C CA . SER A 1 92 ? 8.705 4.538 -17.747 1.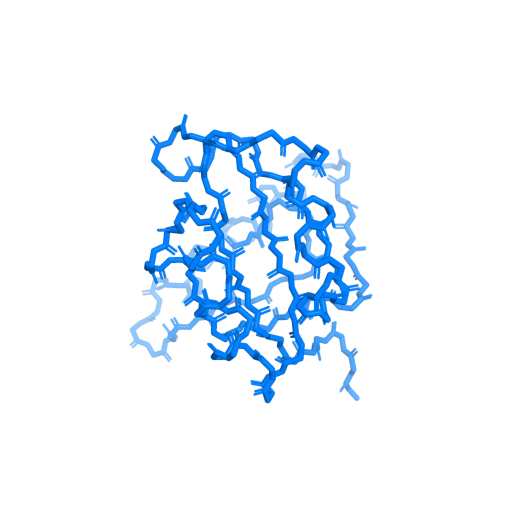00 92.38 92 SER A CA 1
ATOM 692 C C . SER A 1 92 ? 8.899 3.116 -18.292 1.00 92.38 92 SER A C 1
ATOM 694 O O . SER A 1 92 ? 7.961 2.476 -18.767 1.00 92.38 92 SER A O 1
ATOM 696 N N . LYS A 1 93 ? 10.127 2.581 -18.248 1.00 94.56 93 LYS A N 1
ATOM 697 C CA . LYS A 1 93 ? 10.399 1.186 -18.636 1.00 94.56 93 LYS A CA 1
ATOM 698 C C . LYS A 1 93 ? 9.847 0.189 -17.624 1.00 94.56 93 LYS A C 1
ATOM 700 O O . LYS A 1 93 ? 9.404 -0.882 -18.041 1.00 94.56 93 LYS A O 1
ATOM 705 N N . CYS A 1 94 ? 9.909 0.508 -16.333 1.00 92.94 94 CYS A N 1
ATOM 706 C CA . CYS A 1 94 ? 9.300 -0.300 -15.282 1.00 92.94 94 CYS A CA 1
ATOM 707 C C . CYS A 1 94 ? 7.777 -0.321 -15.435 1.00 92.94 94 CYS A C 1
ATOM 709 O O . CYS A 1 94 ? 7.207 -1.409 -15.463 1.00 92.94 94 CYS A O 1
ATOM 711 N N . GLU A 1 95 ? 7.151 0.834 -15.651 1.00 92.81 95 GLU A N 1
ATOM 712 C CA . GLU A 1 95 ? 5.713 0.955 -15.926 1.00 92.81 95 GLU A CA 1
ATOM 713 C C . GLU A 1 95 ? 5.306 0.109 -17.146 1.00 92.81 95 GLU A C 1
ATOM 715 O O . GLU A 1 95 ? 4.514 -0.826 -17.039 1.00 92.81 95 GLU A O 1
ATOM 720 N N . ALA A 1 96 ? 5.985 0.297 -18.283 1.00 94.38 96 ALA A N 1
ATOM 721 C CA . ALA A 1 96 ? 5.707 -0.468 -19.499 1.00 94.38 96 ALA A CA 1
ATOM 722 C C . ALA A 1 96 ? 5.960 -1.983 -19.354 1.00 94.38 96 ALA A C 1
ATOM 724 O O . ALA A 1 96 ? 5.445 -2.782 -20.144 1.00 94.38 96 ALA A O 1
ATOM 725 N N . LEU A 1 97 ? 6.808 -2.400 -18.411 1.00 94.25 97 LEU A N 1
ATOM 726 C CA . LEU A 1 97 ? 7.014 -3.810 -18.092 1.00 94.25 97 LEU A CA 1
ATOM 727 C C . LEU A 1 97 ? 5.843 -4.360 -17.276 1.00 94.25 97 LEU A C 1
ATOM 729 O O . LEU A 1 97 ? 5.370 -5.451 -17.597 1.00 94.25 97 LEU A O 1
ATOM 733 N N . VAL A 1 98 ? 5.381 -3.617 -16.268 1.00 93.12 98 VAL A N 1
ATOM 734 C CA . VAL A 1 98 ? 4.204 -3.970 -15.460 1.00 93.12 98 VAL A CA 1
ATOM 735 C C . VAL A 1 98 ? 2.984 -4.139 -16.363 1.00 93.12 98 VAL A C 1
ATOM 737 O O . VAL A 1 98 ? 2.372 -5.208 -16.351 1.00 93.12 98 VAL A O 1
ATOM 740 N N . ASP A 1 99 ? 2.725 -3.181 -17.252 1.00 92.75 99 ASP A N 1
ATOM 741 C CA . ASP A 1 99 ? 1.610 -3.239 -18.204 1.00 92.75 99 ASP A CA 1
ATOM 742 C C . ASP A 1 99 ? 1.655 -4.484 -19.094 1.00 92.75 99 ASP A C 1
ATOM 744 O O . ASP A 1 99 ? 0.656 -5.174 -19.306 1.00 92.75 99 ASP A O 1
ATOM 748 N N . LYS A 1 100 ? 2.840 -4.810 -19.624 1.00 95.38 100 LYS A N 1
ATOM 749 C CA . LYS A 1 100 ? 3.019 -5.990 -20.481 1.00 95.38 100 LYS A CA 1
ATOM 750 C C . LYS A 1 100 ? 2.796 -7.292 -19.732 1.00 95.38 100 LYS A C 1
ATOM 752 O O . LYS A 1 100 ? 2.361 -8.258 -20.355 1.00 95.38 100 LYS A O 1
ATOM 757 N N . LEU A 1 101 ? 3.137 -7.337 -18.446 1.00 94.31 101 LEU A N 1
ATOM 758 C CA . LEU A 1 101 ? 2.904 -8.504 -17.605 1.00 94.31 101 LEU A CA 1
ATOM 759 C C . LEU A 1 101 ? 1.412 -8.659 -17.304 1.00 94.31 101 LEU A C 1
ATOM 761 O O . LEU A 1 101 ? 0.894 -9.756 -17.478 1.00 94.31 101 LEU A O 1
ATOM 765 N N . LEU A 1 102 ? 0.717 -7.575 -16.953 1.00 92.06 102 LEU A N 1
ATOM 766 C CA . LEU A 1 102 ? -0.733 -7.577 -16.714 1.00 92.06 102 LEU A CA 1
ATOM 767 C C . LEU A 1 102 ? -1.551 -7.886 -17.980 1.00 92.06 102 LEU A C 1
ATOM 769 O O . LEU A 1 102 ? -2.658 -8.407 -17.897 1.00 92.06 102 LEU A O 1
ATOM 773 N N . ALA A 1 103 ? -1.003 -7.621 -19.169 1.00 94.19 103 ALA A N 1
ATOM 774 C CA . ALA A 1 103 ? -1.633 -7.989 -20.438 1.00 94.19 103 ALA A CA 1
ATOM 775 C C . ALA A 1 103 ? -1.608 -9.504 -20.736 1.00 94.19 103 ALA A C 1
ATOM 777 O O . ALA A 1 103 ? -2.249 -9.954 -21.693 1.00 94.19 103 ALA A O 1
ATOM 778 N N . LEU A 1 104 ? -0.851 -10.301 -19.974 1.00 95.31 104 LEU A N 1
ATOM 779 C CA . LEU A 1 104 ? -0.816 -11.753 -20.132 1.00 95.31 104 LEU A CA 1
ATOM 780 C C . LEU A 1 104 ? -2.029 -12.376 -19.436 1.00 95.31 104 LEU A C 1
ATOM 782 O O . LEU A 1 104 ? -2.232 -12.183 -18.247 1.00 95.31 104 LEU A O 1
ATOM 786 N N . GLY A 1 105 ? -2.787 -13.208 -20.153 1.00 94.06 105 GLY A N 1
ATOM 787 C CA . GLY A 1 105 ? -3.990 -13.850 -19.602 1.00 94.06 105 GLY A CA 1
ATOM 788 C C . GLY A 1 105 ? -3.747 -14.837 -18.450 1.00 94.06 105 GLY A C 1
ATOM 789 O O . GLY A 1 105 ? -4.712 -15.275 -17.836 1.00 94.06 105 GLY A O 1
ATOM 790 N N . ASP A 1 106 ? -2.486 -15.181 -18.171 1.00 96.44 106 ASP A N 1
ATOM 791 C CA . ASP A 1 106 ? -2.079 -16.071 -17.075 1.00 96.44 106 ASP A CA 1
ATOM 792 C C . ASP A 1 106 ? -1.570 -15.302 -15.836 1.00 96.44 106 ASP A C 1
ATOM 794 O O . ASP A 1 106 ? -1.136 -15.922 -14.864 1.00 96.44 106 ASP A O 1
ATOM 798 N N . VAL A 1 107 ? -1.544 -13.964 -15.878 1.00 93.31 107 VAL A N 1
ATOM 799 C CA . VAL A 1 107 ? -1.050 -13.120 -14.782 1.00 93.31 107 VAL A CA 1
ATOM 800 C C . VAL A 1 107 ? -2.231 -12.491 -14.057 1.00 93.31 107 VAL A C 1
ATOM 802 O O . VAL A 1 107 ? -2.958 -11.688 -14.628 1.00 93.31 107 VAL A O 1
ATOM 805 N N . ASP A 1 108 ? -2.386 -12.837 -12.778 1.00 88.94 108 ASP A N 1
ATOM 806 C CA . ASP A 1 108 ? -3.444 -12.280 -11.930 1.00 88.94 108 ASP A CA 1
ATOM 807 C C . ASP A 1 108 ? -3.061 -10.912 -11.342 1.00 88.94 108 ASP A C 1
ATOM 809 O O . ASP A 1 108 ? -3.883 -10.001 -11.290 1.00 88.94 108 ASP A O 1
ATOM 813 N N . SER A 1 109 ? -1.816 -10.759 -10.876 1.00 87.62 109 SER A N 1
ATOM 814 C CA . SER A 1 109 ? -1.315 -9.511 -10.292 1.00 87.62 109 SER A CA 1
ATOM 815 C C . SER A 1 109 ? 0.201 -9.375 -10.428 1.00 87.62 109 SER A C 1
ATOM 817 O O . SER A 1 109 ? 0.943 -10.362 -10.484 1.00 87.62 109 SER A O 1
ATOM 819 N N . VAL A 1 110 ? 0.674 -8.129 -10.455 1.00 89.88 110 VAL A N 1
ATOM 820 C CA . VAL A 1 110 ? 2.096 -7.770 -10.454 1.00 89.88 110 VAL A CA 1
ATOM 821 C C . VAL A 1 110 ? 2.354 -6.898 -9.232 1.00 89.88 110 VAL A C 1
ATOM 823 O O . VAL A 1 110 ? 1.574 -6.004 -8.938 1.00 89.88 110 VAL A O 1
ATOM 826 N N . HIS A 1 111 ? 3.439 -7.165 -8.507 1.00 89.31 111 HIS A N 1
ATOM 827 C CA . HIS A 1 111 ? 3.833 -6.376 -7.342 1.00 89.31 111 HIS A CA 1
ATOM 828 C C . HIS A 1 111 ? 5.255 -5.870 -7.535 1.00 89.31 111 HIS A C 1
ATOM 830 O O . HIS A 1 111 ? 6.158 -6.650 -7.861 1.00 89.31 111 HIS A O 1
ATOM 836 N N . THR A 1 112 ? 5.455 -4.574 -7.320 1.00 91.06 112 THR A N 1
ATOM 837 C CA . THR A 1 112 ? 6.758 -3.926 -7.459 1.00 91.06 112 THR A CA 1
ATOM 838 C C . THR A 1 112 ? 7.189 -3.310 -6.135 1.00 91.06 112 THR A C 1
ATOM 840 O O . THR A 1 112 ? 6.382 -3.064 -5.243 1.00 91.06 112 THR A O 1
ATOM 843 N N . ASN A 1 113 ? 8.493 -3.109 -5.976 1.00 90.25 113 ASN A N 1
ATOM 844 C CA . ASN A 1 113 ? 9.026 -2.288 -4.898 1.00 90.25 113 ASN A CA 1
ATOM 845 C C . ASN A 1 113 ? 9.428 -0.900 -5.403 1.00 90.25 113 ASN A C 1
ATOM 847 O O . ASN A 1 113 ? 10.216 -0.242 -4.736 1.00 90.25 113 ASN A O 1
ATOM 851 N N . VAL A 1 114 ? 8.956 -0.480 -6.576 1.00 90.12 114 VAL A N 1
ATOM 852 C CA . VAL A 1 114 ? 9.197 0.868 -7.088 1.00 90.12 114 VAL A CA 1
ATOM 853 C C . VAL A 1 114 ? 8.102 1.770 -6.536 1.00 90.12 114 VAL A C 1
ATOM 855 O O . VAL A 1 114 ? 6.926 1.446 -6.653 1.00 90.12 114 VAL A O 1
ATOM 858 N N . VAL A 1 115 ? 8.483 2.879 -5.906 1.00 85.75 115 VAL A N 1
ATOM 859 C CA . VAL A 1 115 ? 7.515 3.852 -5.379 1.00 85.75 115 VAL A CA 1
ATOM 860 C C . VAL A 1 115 ? 6.694 4.431 -6.532 1.00 85.75 115 VAL A C 1
ATOM 862 O O . VAL A 1 115 ? 7.273 4.874 -7.521 1.00 85.75 115 VAL A O 1
ATOM 865 N N . GLY A 1 116 ? 5.366 4.442 -6.394 1.00 81.69 116 GLY A N 1
ATOM 866 C CA . GLY A 1 116 ? 4.450 4.996 -7.397 1.00 81.69 116 GLY A CA 1
ATOM 867 C C . GLY A 1 116 ? 4.059 4.024 -8.516 1.00 81.69 116 GLY A C 1
ATOM 868 O O . GLY A 1 116 ? 3.381 4.437 -9.451 1.00 81.69 116 GLY A O 1
ATOM 869 N N . LEU A 1 117 ? 4.474 2.756 -8.428 1.00 78.69 117 LEU A N 1
ATOM 870 C CA . LEU A 1 117 ? 4.031 1.665 -9.301 1.00 78.69 117 LEU A CA 1
ATOM 871 C C . LEU A 1 117 ? 3.340 0.605 -8.434 1.00 78.69 117 LEU A C 1
ATOM 873 O O . LEU A 1 117 ? 3.936 -0.432 -8.104 1.00 78.69 117 LEU A O 1
ATOM 877 N N . ASP A 1 118 ? 2.104 0.926 -8.048 1.00 68.06 118 ASP A N 1
ATOM 878 C CA . ASP A 1 118 ? 1.241 0.149 -7.151 1.00 68.06 118 ASP A CA 1
ATOM 879 C C . ASP A 1 118 ? 0.114 -0.556 -7.916 1.00 68.06 118 ASP A C 1
ATOM 881 O O . ASP A 1 118 ? -0.470 0.086 -8.819 1.00 68.06 118 ASP A O 1
#

pLDDT: mean 88.43, std 9.34, range [48.41, 96.44]

Sequence (118 aa):
MFAFSRAGQILVVNAGEEEVFEAAMEVGAEDIQPVEGGEDGSDGYKVFTSVPDFVSAKASLQQKGFKLAEEDSLLVYKANAPIEIEDDEAFSKCEALVDKLLALGDVDSVHTNVVGLD

Secondary structure (DSSP, 8-state):
--SEEEEEEEEEES--HHHHHHHHHHTTEEEEEEESS-TTS--EEEEEE-TTTHHHHHHHHHHTT-EEETTT-SEEEEESS-B----HHHHHHHHHHHHHHHTSTT-------BTT--

Foldseek 3Di:
DPFWDWKWKWKFFPDDPVVCVVLLVVLAFPDKDWDQLPPVGTTTIITIHHPVSLVVSNVSCVVVVTDIPPVRGGTDIGGPAADEDPDPVVVVVVLVVLVVQVPDPVHPHDDDSYPPND

Organism: Dunaliella tertiolecta (NCBI:txid3047)

Radius of gyration: 15.29 Å; chains: 1; bounding box: 33×30×38 Å